Protein AF-A0A7S2Y7R2-F1 (afdb_monomer)

Mean predicted aligned error: 19.74 Å

Organism: NCBI:txid265537

pLDDT: mean 72.5, std 14.68, range [37.97, 91.88]

Radius of gyration: 36.8 Å; Cα contacts (8 Å, |Δi|>4): 109; chains: 1; bounding box: 57×81×105 Å

Secondary structure (DSSP, 8-state):
---------------------------HHHHHHHHHSS------HHHHHHHHSPSSHHHHHHHHHTT-----SSSB-TTS-B------EEEEEEEE-SSS-EEEEEEEEPP-

Solvent-accessible surface area (backbone atoms only — not comparable to full-atom values): 7217 Å² total; per-residue (Å²): 135,90,80,88,87,88,82,88,78,78,80,77,79,79,78,77,77,74,82,67,74,82,72,74,72,78,61,59,66,59,55,55,54,58,62,70,67,56,72,74,75,85,60,52,72,39,46,45,34,41,74,71,45,69,58,26,65,68,24,23,51,24,10,58,75,56,73,42,79,40,74,45,100,65,55,43,27,26,47,54,47,71,58,81,67,76,60,64,54,68,48,75,48,77,41,75,73,84,78,88,46,77,42,85,44,75,53,65,45,70,59,123

Foldseek 3Di:
DDDDDDDDDPPPPPPPPPPDPPPPPPPVVVVVVVVVPPPPPPDDPLRCLLPPNDQACSNLVSCVVVVHAQQDDDQAGSHRDGCPDFDWDKDWDFDDPVPRDTDIDIDTDGGD

Structure (mmCIF, N/CA/C/O backbone):
data_AF-A0A7S2Y7R2-F1
#
_entry.id   AF-A0A7S2Y7R2-F1
#
loop_
_atom_site.group_PDB
_atom_site.id
_atom_site.type_symbol
_atom_site.label_atom_id
_atom_site.label_alt_id
_atom_site.label_comp_id
_atom_site.label_asym_id
_atom_site.label_entity_id
_atom_site.label_seq_id
_atom_site.pdbx_PDB_ins_code
_atom_site.Cartn_x
_atom_site.Cartn_y
_atom_site.Cartn_z
_atom_site.occupancy
_atom_site.B_iso_or_equiv
_atom_site.auth_seq_id
_atom_site.auth_comp_id
_atom_site.auth_asym_id
_atom_site.auth_atom_id
_atom_site.pdbx_PDB_model_num
ATOM 1 N N . LEU A 1 1 ? 5.297 63.664 60.920 1.00 37.97 1 LEU A N 1
ATOM 2 C CA . LEU A 1 1 ? 4.066 63.026 61.440 1.00 37.97 1 LEU A CA 1
ATOM 3 C C . LEU A 1 1 ? 2.878 63.599 60.669 1.00 37.97 1 LEU A C 1
ATOM 5 O O . LEU A 1 1 ? 2.935 64.761 60.300 1.00 37.97 1 LEU A O 1
ATOM 9 N N . PHE A 1 2 ? 1.906 62.746 60.358 1.00 40.09 2 PHE A N 1
ATOM 10 C CA . PHE A 1 2 ? 0.931 62.813 59.260 1.00 40.09 2 PHE A CA 1
ATOM 11 C C . PHE A 1 2 ? 0.036 64.063 59.157 1.00 40.09 2 PHE A C 1
ATOM 13 O O . PHE A 1 2 ? -0.520 64.515 60.153 1.00 40.09 2 PHE A O 1
ATOM 20 N N . LEU A 1 3 ? -0.218 64.494 57.913 1.00 43.22 3 LEU A N 1
ATOM 21 C CA . LEU A 1 3 ? -1.457 65.156 57.489 1.00 43.22 3 LEU A CA 1
ATOM 22 C C . LEU A 1 3 ? -1.983 64.486 56.211 1.00 43.22 3 LEU A C 1
ATOM 24 O O . LEU A 1 3 ? -1.218 64.037 55.361 1.00 43.22 3 LEU A O 1
ATOM 28 N N . ALA A 1 4 ? -3.304 64.365 56.176 1.00 49.25 4 ALA A N 1
ATOM 29 C CA . ALA A 1 4 ? -4.123 63.494 55.347 1.00 49.25 4 ALA A CA 1
ATOM 30 C C . ALA A 1 4 ? -4.173 63.864 53.857 1.00 49.25 4 ALA A C 1
ATOM 32 O O . ALA A 1 4 ? -4.060 65.040 53.515 1.00 49.25 4 ALA A O 1
ATOM 33 N N . GLN A 1 5 ? -4.510 62.883 53.008 1.00 56.25 5 GLN A N 1
ATOM 34 C CA . GLN A 1 5 ? -5.571 63.052 52.007 1.00 56.25 5 GLN A CA 1
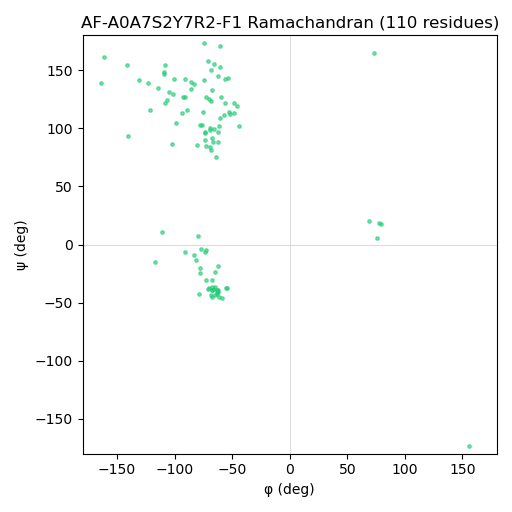ATOM 35 C C . GLN A 1 5 ? -6.049 61.719 51.413 1.00 56.25 5 GLN A C 1
ATOM 37 O O . GLN A 1 5 ? -5.288 60.788 51.168 1.00 56.25 5 GLN A O 1
ATOM 42 N N . SER A 1 6 ? -7.366 61.667 51.261 1.00 50.94 6 SER A N 1
ATOM 43 C CA . SER A 1 6 ? -8.229 60.537 50.950 1.00 50.94 6 SER A CA 1
ATOM 44 C C . SER A 1 6 ? -8.293 60.243 49.454 1.00 50.94 6 SER A C 1
ATOM 46 O O . SER A 1 6 ? -8.514 61.163 48.674 1.00 50.94 6 SER A O 1
ATOM 48 N N . VAL A 1 7 ? -8.258 58.966 49.058 1.00 57.41 7 VAL A N 1
ATOM 49 C CA . VAL A 1 7 ? -8.859 58.513 47.791 1.00 57.41 7 VAL A CA 1
ATOM 50 C C . VAL A 1 7 ? -9.528 57.159 48.026 1.00 57.41 7 VAL A C 1
ATOM 52 O O . VAL A 1 7 ? -8.903 56.105 47.956 1.00 57.41 7 VAL A O 1
ATOM 55 N N . ALA A 1 8 ? -10.822 57.196 48.335 1.00 51.03 8 ALA A N 1
ATOM 56 C CA . ALA A 1 8 ? -11.681 56.024 48.290 1.00 51.03 8 ALA A CA 1
ATOM 57 C C . ALA A 1 8 ? -12.037 55.752 46.822 1.00 51.03 8 ALA A C 1
ATOM 59 O O . ALA A 1 8 ? -12.871 56.442 46.243 1.00 51.03 8 ALA A O 1
ATOM 60 N N . THR A 1 9 ? -11.397 54.761 46.205 1.00 58.66 9 THR A N 1
ATOM 61 C CA . THR A 1 9 ? -11.850 54.189 44.929 1.00 58.66 9 THR A CA 1
ATOM 62 C C . THR A 1 9 ? -12.539 52.865 45.223 1.00 58.66 9 THR A C 1
ATOM 64 O O . THR A 1 9 ? -11.935 51.797 45.224 1.00 58.66 9 THR A O 1
ATOM 67 N N . VAL A 1 10 ? -13.837 52.942 45.515 1.00 55.34 10 VAL A N 1
ATOM 68 C CA . VAL A 1 10 ? -14.713 51.770 45.497 1.00 55.34 10 VAL A CA 1
ATOM 69 C C . VAL A 1 10 ? -14.941 51.436 44.025 1.00 55.34 10 VAL A C 1
ATOM 71 O O . VAL A 1 10 ? -15.769 52.058 43.364 1.00 55.34 10 VAL A O 1
ATOM 74 N N . MET A 1 11 ? -14.170 50.492 43.479 1.00 54.69 11 MET A N 1
ATOM 75 C CA . MET A 1 11 ? -14.541 49.857 42.217 1.00 54.69 11 MET A CA 1
ATOM 76 C C . MET A 1 11 ? -15.821 49.060 42.467 1.00 54.69 11 MET A C 1
ATOM 78 O O . MET A 1 11 ? -15.797 47.968 43.030 1.00 54.69 11 MET A O 1
ATOM 82 N N . GLY A 1 12 ? -16.954 49.654 42.094 1.00 50.00 12 GLY A N 1
ATOM 83 C CA . GLY A 1 12 ? -18.232 48.966 42.027 1.00 50.00 12 GLY A CA 1
ATOM 84 C C . GLY A 1 12 ? -18.125 47.822 41.027 1.00 50.00 12 GLY A C 1
ATOM 85 O O . GLY A 1 12 ? -18.030 48.045 39.823 1.00 50.00 12 GLY A O 1
ATOM 86 N N . VAL A 1 13 ? -18.123 46.592 41.535 1.00 58.09 13 VAL A N 1
ATOM 87 C CA . VAL A 1 13 ? -18.296 45.392 40.720 1.00 58.09 13 VAL A CA 1
ATOM 88 C C . VAL A 1 13 ? -19.743 45.404 40.239 1.00 58.09 13 VAL A C 1
ATOM 90 O O . VAL A 1 13 ? -20.658 45.045 40.978 1.00 58.09 13 VAL A O 1
ATOM 93 N N . VAL A 1 14 ? -19.971 45.863 39.010 1.00 58.91 14 VAL A N 1
AT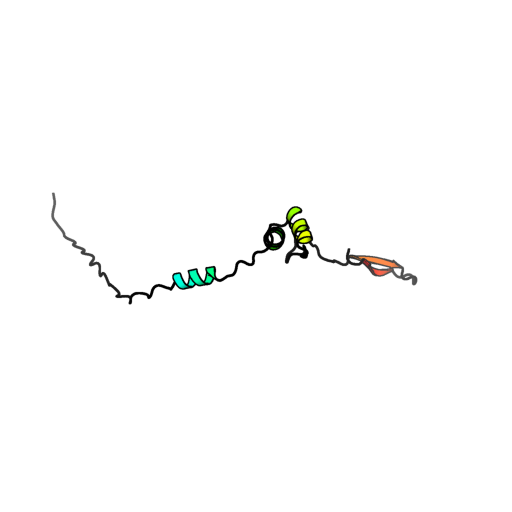OM 94 C CA . VAL A 1 14 ? -21.257 45.669 38.340 1.00 58.91 14 VAL A CA 1
ATOM 95 C C . VAL A 1 14 ? -21.305 44.196 37.938 1.00 58.91 14 VAL A C 1
ATOM 97 O O . VAL A 1 14 ? -20.807 43.805 36.887 1.00 58.91 14 VAL A O 1
ATOM 100 N N . ALA A 1 15 ? -21.824 43.350 38.826 1.00 55.09 15 ALA A N 1
ATOM 101 C CA . ALA A 1 15 ? -22.155 41.972 38.500 1.00 55.09 15 ALA A CA 1
ATOM 102 C C . ALA A 1 15 ? -23.412 41.989 37.620 1.00 55.09 15 ALA A C 1
ATOM 104 O O . ALA A 1 15 ? -24.535 41.887 38.108 1.00 55.09 15 ALA A O 1
ATOM 105 N N . SER A 1 16 ? -23.233 42.175 36.314 1.00 58.31 16 SER A N 1
ATOM 106 C CA . SER A 1 16 ? -24.275 41.918 35.326 1.00 58.31 16 SER A CA 1
ATOM 107 C C . SER A 1 16 ? -24.527 40.412 35.285 1.00 58.31 16 SER A C 1
ATOM 109 O O . SER A 1 16 ? -23.882 39.668 34.548 1.00 58.31 16 SER A O 1
ATOM 111 N N . THR A 1 17 ? -25.476 39.942 36.093 1.00 55.00 17 THR A N 1
ATOM 112 C CA . THR A 1 17 ? -26.072 38.619 35.919 1.00 55.00 17 THR A CA 1
ATOM 113 C C . THR A 1 17 ? -26.914 38.651 34.647 1.00 55.00 17 THR A C 1
ATOM 115 O O . THR A 1 17 ? -28.119 38.889 34.660 1.00 55.00 17 THR A O 1
ATOM 118 N N . VAL A 1 18 ? -26.260 38.440 33.504 1.00 52.84 18 VAL A N 1
ATOM 119 C CA . VAL A 1 18 ? -26.954 38.088 32.267 1.00 52.84 18 VAL A CA 1
ATOM 120 C C . VAL A 1 18 ? -27.644 36.758 32.547 1.00 52.84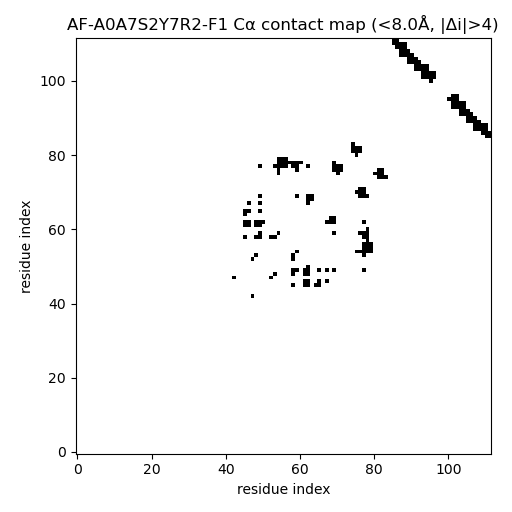 18 VAL A C 1
ATOM 122 O O . VAL A 1 18 ? -26.994 35.712 32.602 1.00 52.84 18 VAL A O 1
ATOM 125 N N . GLY A 1 19 ? -28.951 36.820 32.801 1.00 52.53 19 GLY A N 1
ATOM 126 C CA . GLY A 1 19 ? -29.824 35.661 32.897 1.00 52.53 19 GLY A CA 1
ATOM 127 C C . GLY A 1 19 ? -29.828 34.948 31.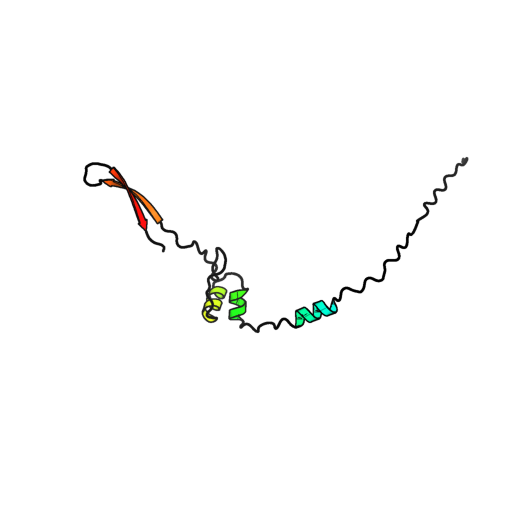555 1.00 52.53 19 GLY A C 1
ATOM 128 O O . GLY A 1 19 ? -30.627 35.260 30.678 1.00 52.53 19 GLY A O 1
ATOM 129 N N . HIS A 1 20 ? -28.887 34.028 31.379 1.00 52.25 20 HIS A N 1
ATOM 130 C CA . HIS A 1 20 ? -28.925 33.092 30.275 1.00 52.25 20 HIS A CA 1
ATOM 131 C C . HIS A 1 20 ? -30.119 32.165 30.529 1.00 52.25 20 HIS A C 1
ATOM 133 O O . HIS A 1 20 ? -30.265 31.684 31.660 1.00 52.25 20 HIS A O 1
ATOM 139 N N . PRO A 1 21 ? -30.987 31.906 29.534 1.00 64.50 21 PRO A N 1
ATOM 140 C CA . PRO A 1 21 ? -31.941 30.814 29.661 1.00 64.50 21 PRO A CA 1
ATOM 141 C C . PRO A 1 21 ? -31.151 29.540 29.991 1.00 64.50 21 PRO A C 1
ATOM 143 O O . PRO A 1 21 ? -30.027 29.396 29.493 1.00 64.50 21 PRO A O 1
ATOM 146 N N . PRO A 1 22 ? -31.682 28.636 30.836 1.00 58.81 22 PRO A N 1
ATOM 147 C CA . PRO A 1 22 ? -31.032 27.360 31.077 1.00 58.81 22 PRO A CA 1
ATOM 148 C C . PRO A 1 22 ? -30.785 26.725 29.713 1.00 58.81 22 PRO A C 1
ATOM 150 O O . PRO A 1 22 ? -31.724 26.448 28.966 1.00 58.81 22 PRO A O 1
ATOM 153 N N . ALA A 1 23 ? -29.510 26.582 29.353 1.00 58.22 23 ALA A N 1
ATOM 154 C CA . ALA A 1 23 ? -29.135 25.821 28.186 1.00 58.22 23 ALA A CA 1
ATOM 155 C C . ALA A 1 23 ? -29.714 24.428 28.420 1.00 58.22 23 ALA A C 1
ATOM 157 O O . ALA A 1 23 ? -29.313 23.743 29.363 1.00 58.22 23 ALA A O 1
ATOM 158 N N . HIS A 1 24 ? -30.715 24.055 27.621 1.00 57.31 24 HIS A N 1
ATOM 159 C CA . HIS A 1 24 ? -31.146 22.674 27.513 1.00 57.31 24 HIS A CA 1
ATOM 160 C C . HIS A 1 24 ? -29.874 21.868 27.298 1.00 57.31 24 HIS A C 1
ATOM 162 O O . HIS A 1 24 ? -29.167 22.098 26.314 1.00 57.31 24 HIS A O 1
ATOM 168 N N . ALA A 1 25 ? -29.531 21.047 28.292 1.00 57.78 25 ALA A N 1
ATOM 169 C CA . ALA A 1 25 ? -28.362 20.197 28.254 1.00 57.78 25 ALA A CA 1
ATOM 170 C C . ALA A 1 25 ? -28.337 19.533 26.879 1.00 57.78 25 ALA A C 1
ATOM 172 O O . ALA A 1 25 ? -29.308 18.879 26.495 1.00 57.78 25 ALA A O 1
ATOM 173 N N . LEU A 1 26 ? -27.268 19.789 26.117 1.00 54.47 26 LEU A N 1
ATOM 174 C CA . LEU A 1 26 ? -26.969 18.988 24.946 1.00 54.47 26 LEU A CA 1
ATOM 175 C C . LEU A 1 26 ? -27.079 17.540 25.404 1.00 54.47 26 LEU A C 1
ATOM 177 O O . LEU A 1 26 ? -26.437 17.153 26.380 1.00 54.47 26 LEU A O 1
ATOM 181 N N . ASP A 1 27 ? -27.955 16.815 24.732 1.00 57.00 27 ASP A N 1
ATOM 182 C CA . ASP A 1 27 ? -28.331 15.438 24.983 1.00 57.00 27 ASP A CA 1
ATOM 183 C C . ASP A 1 27 ? -27.110 14.526 24.760 1.00 57.00 27 ASP A C 1
ATOM 185 O O . ASP A 1 27 ? -26.935 13.886 23.721 1.00 57.00 27 ASP A O 1
ATOM 189 N N . MET A 1 28 ? -26.182 14.552 25.722 1.00 62.69 28 MET A N 1
ATOM 190 C CA . MET A 1 28 ? -25.013 13.675 25.760 1.00 62.69 28 MET A CA 1
ATOM 191 C C . MET A 1 28 ? -25.460 12.218 25.925 1.00 62.69 28 MET A C 1
ATOM 193 O O . MET A 1 28 ? -24.757 11.312 25.479 1.00 62.69 28 MET A O 1
ATOM 197 N N . ASP A 1 29 ? -26.657 11.998 26.476 1.00 60.16 29 ASP A N 1
ATOM 198 C CA . ASP A 1 29 ? -27.281 10.684 26.608 1.00 60.16 29 ASP A CA 1
ATOM 199 C C . ASP A 1 29 ? -27.730 10.139 25.237 1.00 60.16 29 ASP A C 1
ATOM 201 O O . ASP A 1 29 ? -27.516 8.961 24.939 1.00 60.16 29 ASP A O 1
ATOM 205 N N . ALA A 1 30 ? -28.255 10.978 24.336 1.00 60.88 30 ALA A N 1
ATOM 206 C CA . ALA A 1 30 ? -28.546 10.582 22.955 1.00 60.88 30 ALA A CA 1
ATOM 207 C C . ALA A 1 30 ? -27.279 10.283 22.139 1.00 60.88 30 ALA A C 1
ATOM 209 O O . ALA A 1 30 ? -27.273 9.330 21.353 1.00 60.88 30 ALA A O 1
ATOM 210 N N . PHE A 1 31 ? -26.186 11.025 22.352 1.00 59.28 31 PHE A N 1
ATOM 211 C CA . PHE A 1 31 ? -24.894 10.703 21.730 1.00 59.28 31 PHE A CA 1
ATOM 212 C C . PHE A 1 31 ? -24.299 9.392 22.261 1.00 59.28 31 PHE A C 1
ATOM 214 O O . PHE A 1 31 ? -23.758 8.608 21.477 1.00 59.28 31 PHE A O 1
ATOM 221 N N . ALA A 1 32 ? -24.423 9.117 23.563 1.00 62.12 32 ALA A N 1
ATOM 222 C CA . ALA A 1 32 ? -23.970 7.859 24.156 1.00 62.12 32 ALA A CA 1
ATOM 223 C C . ALA A 1 32 ? -24.746 6.654 23.592 1.00 62.12 32 ALA A C 1
ATOM 225 O O . ALA A 1 32 ? -24.152 5.632 23.242 1.00 62.12 32 ALA A O 1
ATOM 226 N N . ASN A 1 33 ? -26.062 6.797 23.409 1.00 59.75 33 ASN A N 1
ATOM 227 C CA . ASN A 1 33 ? -26.907 5.736 22.859 1.00 59.75 33 ASN A CA 1
ATOM 228 C C . ASN A 1 33 ? -26.707 5.517 21.347 1.00 59.75 33 ASN A C 1
ATOM 230 O O . ASN A 1 33 ? -26.798 4.382 20.871 1.00 59.75 33 ASN A O 1
ATOM 234 N N . GLN A 1 34 ? -26.363 6.560 20.581 1.00 59.31 34 GLN A N 1
ATOM 235 C CA . GLN A 1 34 ? -26.003 6.401 19.166 1.00 59.31 34 GLN A CA 1
ATOM 236 C C . GLN A 1 34 ? -24.683 5.648 18.964 1.00 59.31 34 GLN A C 1
ATOM 238 O O . GLN A 1 34 ? -24.556 4.912 17.990 1.00 59.31 34 GLN A O 1
ATOM 243 N N . GLN A 1 35 ? -23.724 5.756 19.886 1.00 55.78 35 GLN A N 1
ATOM 244 C CA . GLN A 1 35 ? -22.460 5.015 19.776 1.00 55.78 35 GLN A CA 1
ATOM 245 C C . GLN A 1 35 ? -22.591 3.536 20.179 1.00 55.78 35 GLN A C 1
ATOM 247 O O . GLN A 1 35 ? -21.836 2.700 19.681 1.00 55.78 35 GLN A O 1
ATOM 252 N N . LEU A 1 36 ? -23.577 3.190 21.015 1.00 54.66 36 LEU A N 1
ATOM 253 C CA . LEU A 1 36 ? -23.851 1.810 21.441 1.00 54.66 36 LEU A CA 1
ATOM 254 C C . LEU A 1 36 ? -24.599 0.969 20.392 1.00 54.66 36 LEU A C 1
ATOM 256 O O . LEU A 1 36 ? -24.556 -0.257 20.450 1.00 54.66 36 LEU A O 1
ATOM 260 N N . THR A 1 37 ? -25.273 1.602 19.427 1.00 53.38 37 THR A N 1
ATOM 261 C CA . THR A 1 37 ? -26.006 0.903 18.349 1.00 53.38 37 THR A CA 1
ATOM 262 C C . THR A 1 37 ? -25.163 0.650 17.101 1.00 53.38 37 THR A C 1
ATOM 264 O O . THR A 1 37 ? -25.585 -0.092 16.208 1.00 53.38 37 THR A O 1
ATOM 267 N N . THR A 1 38 ? -23.937 1.181 17.053 1.00 56.50 38 THR A N 1
ATOM 268 C CA . THR A 1 38 ? -22.914 0.731 16.108 1.00 56.50 38 THR A CA 1
ATOM 269 C C . THR A 1 38 ? -22.530 -0.689 16.482 1.00 56.50 38 THR A C 1
ATOM 271 O O . THR A 1 38 ? -21.639 -0.931 17.290 1.00 56.50 38 THR A O 1
ATOM 274 N N . THR A 1 39 ? -23.274 -1.632 15.913 1.00 54.94 39 THR A N 1
ATOM 275 C CA . THR A 1 39 ? -22.982 -3.059 15.901 1.00 54.94 39 THR A CA 1
ATOM 276 C C . THR A 1 39 ? -21.501 -3.197 15.578 1.00 54.94 39 THR A C 1
ATOM 278 O O . THR A 1 39 ? -21.096 -2.978 14.437 1.00 54.94 39 THR A O 1
ATOM 281 N N . ALA A 1 40 ? -20.677 -3.455 16.594 1.00 58.75 40 ALA A N 1
ATOM 282 C CA . ALA A 1 40 ? -19.279 -3.765 16.394 1.00 58.75 40 ALA A CA 1
ATOM 283 C C . ALA A 1 40 ? -19.288 -5.055 15.588 1.00 58.75 40 ALA A C 1
ATOM 285 O O . ALA A 1 40 ? -19.535 -6.127 16.139 1.00 58.75 40 ALA A O 1
ATOM 286 N N . THR A 1 41 ? -19.153 -4.939 14.267 1.00 61.47 41 THR A N 1
ATOM 287 C CA . THR A 1 41 ? -19.062 -6.089 13.382 1.00 61.47 41 THR A CA 1
ATOM 288 C C . THR A 1 41 ? -17.970 -6.959 13.972 1.00 61.47 41 THR A C 1
ATOM 290 O O . THR A 1 41 ? -16.821 -6.522 14.050 1.00 61.47 41 THR A O 1
ATOM 293 N N . THR A 1 42 ? -18.345 -8.130 14.488 1.00 67.62 42 THR A N 1
ATOM 294 C CA . THR A 1 42 ? -17.425 -9.066 15.130 1.00 67.62 42 THR A CA 1
ATOM 295 C C . THR A 1 42 ? -16.517 -9.616 14.044 1.00 67.62 42 THR A C 1
ATOM 297 O O . THR A 1 42 ? -16.779 -10.655 13.444 1.00 67.62 42 THR A O 1
ATOM 300 N N . MET A 1 43 ? -15.495 -8.844 13.712 1.00 73.75 43 MET A N 1
ATOM 301 C CA . MET A 1 43 ? -14.471 -9.216 12.760 1.00 73.75 43 MET A CA 1
ATOM 302 C C . MET A 1 43 ? -13.562 -10.240 13.419 1.00 73.75 43 MET A C 1
ATOM 304 O O . MET A 1 43 ? -13.272 -10.165 14.618 1.00 73.75 43 MET A O 1
ATOM 308 N N . SER A 1 44 ? -13.133 -11.224 12.633 1.00 85.81 44 SER A N 1
ATOM 309 C CA . SER A 1 44 ? -12.173 -12.206 13.126 1.00 85.81 44 SER A CA 1
ATOM 310 C C . SER A 1 44 ? -10.869 -11.500 13.532 1.00 85.81 44 SER A C 1
ATOM 312 O O . SER A 1 44 ? -10.545 -10.448 12.972 1.00 85.81 44 SER A O 1
ATOM 314 N N . PRO A 1 45 ? -10.087 -12.049 14.477 1.00 85.50 45 PRO A N 1
ATOM 315 C CA . PRO A 1 45 ? -8.822 -11.438 14.888 1.00 85.50 45 PRO A CA 1
ATOM 316 C C . PRO A 1 45 ? -7.874 -11.180 13.708 1.00 85.50 45 PRO A C 1
ATOM 318 O O . PRO A 1 45 ? -7.219 -10.141 13.660 1.00 85.50 45 PRO A O 1
ATOM 321 N N . ASP A 1 46 ? -7.848 -12.091 12.729 1.00 85.75 46 ASP A N 1
ATOM 322 C CA . ASP A 1 46 ? -7.037 -11.963 11.515 1.00 85.75 46 ASP A CA 1
ATOM 323 C C . ASP A 1 46 ? -7.554 -10.854 10.585 1.00 85.75 46 ASP A C 1
ATOM 325 O O . ASP A 1 46 ? -6.761 -10.110 10.008 1.00 85.75 46 ASP A O 1
ATOM 329 N N . GLU A 1 47 ? -8.873 -10.681 10.480 1.00 86.75 47 GLU A N 1
ATOM 330 C CA . GLU A 1 47 ? -9.479 -9.581 9.726 1.00 86.75 47 GLU A CA 1
ATOM 331 C C . GLU A 1 47 ? -9.229 -8.225 10.401 1.00 86.75 47 GLU A C 1
ATOM 333 O O . GLU A 1 47 ? -8.858 -7.259 9.728 1.00 86.75 47 GLU A O 1
ATOM 338 N N . ALA A 1 48 ? -9.368 -8.155 11.727 1.00 86.69 48 ALA A N 1
ATOM 339 C CA . ALA A 1 48 ? -9.076 -6.956 12.505 1.00 86.69 48 ALA A CA 1
ATOM 340 C C . ALA A 1 48 ? -7.598 -6.565 12.375 1.00 86.69 48 ALA A C 1
ATOM 342 O O . ALA A 1 48 ? -7.274 -5.402 12.116 1.00 86.69 48 ALA A O 1
ATOM 343 N N . LEU A 1 49 ? -6.697 -7.545 12.478 1.00 89.06 49 LEU A N 1
ATOM 344 C CA . LEU A 1 49 ? -5.267 -7.323 12.309 1.00 89.06 49 LEU A CA 1
ATOM 345 C C . LEU A 1 49 ? -4.946 -6.882 10.878 1.00 89.06 49 LEU A C 1
ATOM 347 O O . LEU A 1 49 ? -4.208 -5.918 10.686 1.00 89.06 49 LEU A O 1
ATOM 351 N N . CYS A 1 50 ? -5.543 -7.519 9.871 1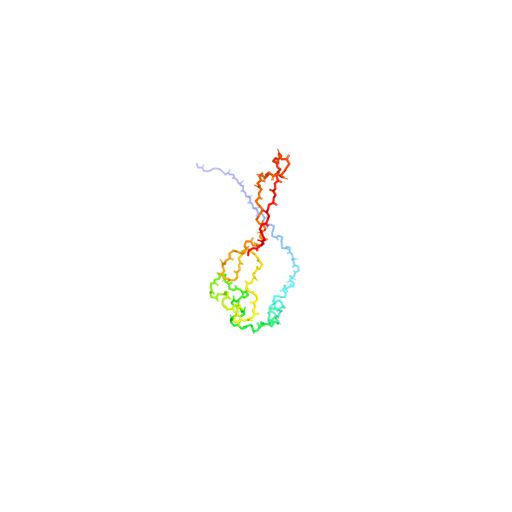.00 88.62 50 CYS A N 1
ATOM 352 C CA . CYS A 1 50 ? -5.340 -7.142 8.479 1.00 88.62 50 CYS A CA 1
ATOM 353 C C . CYS A 1 50 ? -5.818 -5.714 8.172 1.00 88.62 50 CYS A C 1
ATOM 355 O O . CYS A 1 50 ? -5.135 -4.977 7.455 1.00 88.62 50 CYS A O 1
ATOM 357 N N . ARG A 1 51 ? -6.963 -5.295 8.722 1.00 85.06 51 ARG A N 1
ATOM 358 C CA . ARG A 1 51 ? -7.549 -3.971 8.464 1.00 85.06 51 ARG A CA 1
ATOM 359 C C . ARG A 1 51 ? -6.879 -2.848 9.247 1.00 85.06 51 ARG A C 1
ATOM 361 O O . ARG A 1 51 ? -6.618 -1.794 8.674 1.00 85.06 51 ARG A O 1
ATOM 368 N N . PHE A 1 52 ? -6.582 -3.072 10.524 1.00 86.69 52 PHE A N 1
ATOM 369 C CA . PHE A 1 52 ? -6.180 -2.007 11.451 1.00 86.69 52 PHE A CA 1
ATOM 370 C C . PHE A 1 52 ? -4.760 -2.163 12.005 1.00 86.69 52 PHE A C 1
ATOM 372 O O . PHE A 1 52 ? -4.201 -1.208 12.539 1.00 86.69 52 PHE A O 1
ATOM 379 N N . GLY A 1 53 ? -4.147 -3.342 11.872 1.00 87.62 53 GLY A N 1
ATOM 380 C CA . GLY A 1 53 ? -2.788 -3.596 12.349 1.00 87.62 53 GLY A CA 1
ATOM 381 C C . GLY A 1 53 ? -1.734 -2.790 11.592 1.00 87.62 53 GLY A C 1
ATOM 382 O O . GLY A 1 53 ? -1.921 -2.419 10.431 1.00 87.62 53 GLY A O 1
ATOM 383 N N . GLN A 1 54 ? -0.585 -2.538 12.216 1.00 88.38 54 GLN A N 1
ATOM 384 C CA . GLN A 1 54 ? 0.542 -1.904 11.526 1.00 88.38 54 GLN A CA 1
ATOM 385 C C . GLN A 1 54 ? 1.137 -2.846 10.461 1.00 88.38 54 GLN A C 1
ATOM 387 O O . GLN A 1 54 ? 1.067 -4.068 10.632 1.00 88.38 54 GLN A O 1
ATOM 392 N N . PRO A 1 55 ? 1.708 -2.320 9.361 1.00 88.56 55 PRO A N 1
ATOM 393 C CA . PRO A 1 55 ? 2.372 -3.140 8.351 1.00 88.56 55 PRO A CA 1
ATOM 394 C C . PRO A 1 55 ? 3.474 -4.000 8.976 1.00 88.56 55 PRO A C 1
ATOM 396 O O . PRO A 1 55 ? 4.390 -3.483 9.612 1.00 88.56 55 PRO A O 1
ATOM 399 N N . SER A 1 56 ? 3.370 -5.318 8.828 1.00 89.19 56 SER A N 1
ATOM 400 C CA . SER A 1 56 ? 4.350 -6.268 9.353 1.00 89.19 56 SER A CA 1
ATOM 401 C C . SER A 1 56 ? 4.216 -7.617 8.639 1.00 89.19 56 SER A C 1
ATOM 403 O O . SER A 1 56 ? 3.152 -7.914 8.087 1.00 89.19 56 SER A O 1
ATOM 405 N N . PRO A 1 57 ? 5.232 -8.497 8.689 1.00 89.25 57 PRO A N 1
ATOM 406 C CA . PRO A 1 57 ? 5.112 -9.843 8.130 1.00 89.25 57 PRO A CA 1
ATOM 407 C C . PRO A 1 57 ? 3.915 -10.621 8.697 1.00 89.25 57 PRO A C 1
ATOM 409 O O . PRO A 1 57 ? 3.226 -11.321 7.956 1.00 89.25 57 PRO A O 1
ATOM 412 N N . ALA A 1 58 ? 3.630 -10.455 9.994 1.00 89.69 58 ALA A N 1
ATOM 413 C CA . ALA A 1 58 ? 2.503 -11.099 10.663 1.00 89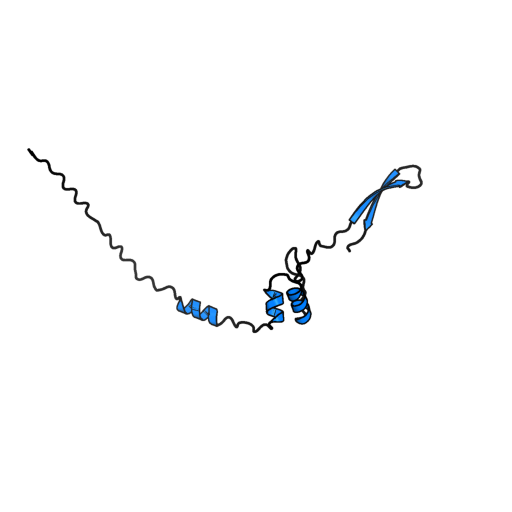.69 58 ALA A CA 1
ATOM 414 C C . ALA A 1 58 ? 1.153 -10.565 10.157 1.00 89.69 58 ALA A C 1
ATOM 416 O O . ALA A 1 58 ? 0.223 -11.341 9.943 1.00 89.69 58 ALA A O 1
ATOM 417 N N . THR A 1 59 ? 1.068 -9.259 9.902 1.00 89.75 59 THR A N 1
ATOM 418 C CA . THR A 1 59 ? -0.132 -8.592 9.384 1.00 89.75 59 THR A CA 1
ATOM 419 C C . THR A 1 59 ? -0.440 -9.029 7.956 1.00 89.75 59 THR A C 1
ATOM 421 O O . THR A 1 59 ? -1.576 -9.380 7.648 1.00 89.75 59 THR A O 1
ATOM 424 N N . GLY A 1 60 ? 0.571 -9.076 7.084 1.00 87.75 60 GLY A N 1
ATOM 425 C CA . GLY A 1 60 ? 0.389 -9.553 5.715 1.00 87.75 60 GLY A CA 1
ATOM 426 C C . GLY A 1 60 ? -0.035 -11.024 5.657 1.00 87.75 60 GLY A C 1
ATOM 427 O O . GLY A 1 60 ? -0.926 -11.379 4.888 1.00 87.75 60 GLY A O 1
ATOM 428 N N . GLN A 1 61 ? 0.519 -11.879 6.523 1.00 91.19 61 GLN A N 1
ATOM 429 C CA . GLN A 1 61 ? 0.058 -13.267 6.641 1.00 91.19 61 GLN A CA 1
ATOM 430 C C . GLN A 1 61 ? -1.373 -13.368 7.180 1.00 91.19 61 GLN A C 1
ATOM 432 O O . GLN A 1 61 ? -2.137 -14.197 6.692 1.00 91.19 61 GLN A O 1
ATOM 437 N N . ALA A 1 62 ? -1.755 -12.526 8.144 1.00 90.75 62 ALA A N 1
ATOM 438 C CA . ALA A 1 62 ? -3.129 -12.463 8.637 1.00 90.75 62 ALA A CA 1
ATOM 439 C C . ALA A 1 62 ? -4.111 -12.040 7.536 1.00 90.75 62 ALA A C 1
ATOM 441 O O . ALA A 1 62 ? -5.168 -12.649 7.408 1.00 90.75 62 ALA A O 1
ATOM 442 N N . CYS A 1 63 ? -3.732 -11.091 6.671 1.00 89.62 63 CYS A N 1
ATOM 443 C CA . CYS A 1 63 ? -4.523 -10.741 5.489 1.00 89.62 63 CYS A CA 1
ATOM 444 C C . CYS A 1 63 ? -4.741 -11.934 4.555 1.00 89.62 63 CYS A C 1
ATOM 446 O O . CYS A 1 63 ? -5.871 -12.185 4.146 1.00 89.62 63 CYS A O 1
ATOM 448 N N . LEU A 1 64 ? -3.688 -12.708 4.266 1.00 91.88 64 LEU A N 1
ATOM 449 C CA . LEU A 1 64 ? -3.808 -13.906 3.431 1.00 91.88 64 LEU A CA 1
ATOM 450 C C . LEU A 1 64 ? -4.715 -14.966 4.070 1.00 91.88 64 LEU A C 1
ATOM 452 O O . LEU A 1 64 ? -5.549 -15.542 3.376 1.00 91.88 64 LEU A O 1
ATOM 456 N N . ARG A 1 65 ? -4.593 -15.198 5.386 1.00 89.06 65 ARG A N 1
ATOM 457 C CA . ARG A 1 65 ? -5.468 -16.130 6.122 1.00 89.06 65 ARG A CA 1
ATOM 458 C C . ARG A 1 65 ? -6.923 -15.669 6.146 1.00 89.06 65 ARG A C 1
ATOM 460 O O . ARG A 1 65 ? -7.818 -16.497 6.027 1.00 89.06 65 ARG A O 1
ATOM 467 N N . ALA A 1 66 ? -7.150 -14.362 6.249 1.00 87.50 66 ALA A N 1
ATOM 468 C CA . ALA A 1 66 ? -8.475 -13.757 6.189 1.00 87.50 66 ALA A CA 1
ATOM 469 C C . ALA A 1 66 ? -9.043 -13.668 4.757 1.00 87.50 66 ALA A C 1
ATOM 471 O O . ALA A 1 66 ? -10.177 -13.230 4.587 1.00 87.50 66 ALA A O 1
ATOM 472 N N . GLY A 1 67 ? -8.282 -14.052 3.721 1.00 86.75 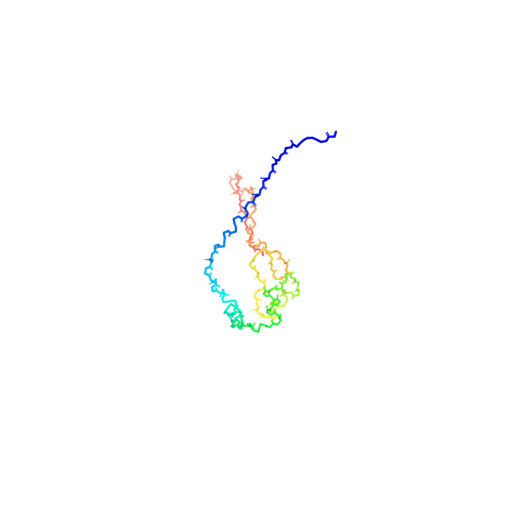67 GLY A N 1
ATOM 473 C CA . GLY A 1 67 ? -8.703 -13.942 2.319 1.00 86.75 67 GLY A CA 1
ATOM 474 C C . GLY A 1 67 ? -8.808 -12.499 1.810 1.00 86.75 67 GLY A C 1
ATOM 475 O O . GLY A 1 67 ? -9.499 -12.235 0.829 1.00 86.75 67 GLY A O 1
ATOM 476 N N . ILE A 1 68 ? -8.142 -11.554 2.476 1.00 87.12 68 ILE A N 1
ATOM 477 C CA . ILE A 1 68 ? -8.174 -10.123 2.163 1.00 87.12 68 ILE A CA 1
ATOM 478 C C . ILE A 1 68 ? -6.911 -9.756 1.384 1.00 87.12 68 ILE A C 1
ATOM 480 O O . ILE A 1 68 ? -5.815 -10.245 1.666 1.00 87.12 68 ILE A O 1
ATOM 484 N N . SER A 1 69 ? -7.052 -8.859 0.405 1.00 85.19 69 SER A N 1
ATOM 485 C CA . SER A 1 69 ? -5.900 -8.338 -0.329 1.00 85.19 69 SER A CA 1
ATOM 486 C C . SER A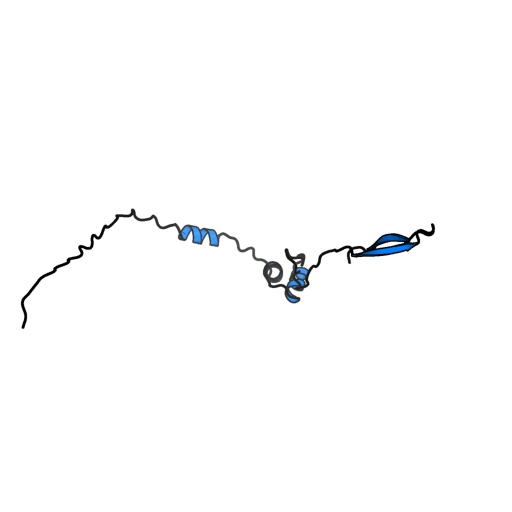 1 69 ? -4.921 -7.648 0.633 1.00 85.19 69 SER A C 1
ATOM 488 O O . SER A 1 69 ? -5.321 -6.731 1.351 1.00 85.19 69 SER A O 1
ATOM 490 N N . PRO A 1 70 ? -3.629 -8.022 0.632 1.00 84.81 70 PRO A N 1
ATOM 491 C CA . PRO A 1 70 ? -2.617 -7.352 1.441 1.00 84.81 70 PRO A CA 1
ATOM 492 C C . PRO A 1 70 ? -2.251 -5.966 0.888 1.00 84.81 70 PRO A C 1
ATOM 494 O O . PRO A 1 70 ? -1.474 -5.249 1.517 1.00 84.81 70 PRO A O 1
ATOM 497 N N . LYS A 1 71 ? -2.780 -5.560 -0.277 1.00 83.50 71 LYS A N 1
ATOM 498 C CA . LYS A 1 71 ? -2.582 -4.203 -0.799 1.00 83.50 71 LYS A CA 1
ATOM 499 C C . LYS A 1 71 ? -3.347 -3.199 0.057 1.00 83.50 71 LYS A C 1
ATOM 501 O O . LYS A 1 71 ? -4.558 -3.311 0.233 1.00 83.50 71 LYS A O 1
ATOM 506 N N . ARG A 1 72 ? -2.633 -2.192 0.558 1.00 80.12 72 ARG A N 1
ATOM 507 C CA . ARG A 1 72 ? -3.202 -1.070 1.310 1.00 80.12 72 ARG A CA 1
ATOM 508 C C . ARG A 1 72 ? -3.155 0.201 0.474 1.00 80.12 72 ARG A C 1
ATOM 510 O O . ARG A 1 72 ? -2.317 0.340 -0.410 1.00 80.12 72 ARG A O 1
ATOM 517 N N . ALA A 1 73 ? -4.061 1.130 0.768 1.00 73.31 73 ALA A N 1
ATOM 518 C CA . ALA A 1 73 ? -4.023 2.465 0.188 1.00 73.31 73 ALA A CA 1
ATOM 519 C C . ALA A 1 73 ? -2.817 3.221 0.769 1.00 73.31 73 ALA A C 1
ATOM 521 O O . ALA A 1 73 ? -2.849 3.680 1.908 1.00 73.31 73 ALA A O 1
ATOM 522 N N . GLY A 1 74 ? -1.725 3.283 0.010 1.00 76.06 74 GLY A N 1
ATOM 523 C CA . GLY A 1 74 ? -0.482 3.919 0.426 1.00 76.06 74 GLY A CA 1
ATOM 524 C C . GLY A 1 74 ? 0.720 3.358 -0.321 1.00 76.06 74 GLY A C 1
ATOM 525 O O . GLY A 1 74 ? 0.578 2.557 -1.240 1.00 76.06 74 GLY A O 1
ATOM 526 N N . SER A 1 75 ? 1.915 3.782 0.083 1.00 73.75 75 SER A N 1
ATOM 527 C CA . SER A 1 75 ? 3.157 3.268 -0.492 1.00 73.75 75 SER A CA 1
ATOM 528 C C . SER A 1 75 ? 3.587 1.931 0.102 1.00 73.75 75 SER A C 1
ATOM 530 O O . SER A 1 75 ? 4.468 1.312 -0.473 1.00 73.75 75 SER A O 1
ATOM 532 N N . LEU A 1 76 ? 3.011 1.476 1.225 1.00 82.75 76 LEU A N 1
ATOM 533 C CA . LEU A 1 76 ? 3.357 0.202 1.864 1.00 82.75 76 LEU A CA 1
ATOM 534 C C . LEU A 1 76 ? 2.196 -0.796 1.822 1.00 82.75 76 LEU A C 1
ATOM 536 O O . LEU A 1 76 ? 1.066 -0.456 2.170 1.00 82.75 76 LEU A O 1
ATOM 540 N N . ASP A 1 77 ? 2.498 -2.040 1.461 1.00 84.56 77 ASP A N 1
ATOM 541 C CA . ASP A 1 77 ? 1.583 -3.172 1.588 1.00 84.56 77 ASP A CA 1
ATOM 542 C C . ASP A 1 77 ? 1.447 -3.637 3.056 1.00 84.56 77 ASP A C 1
ATOM 544 O O . ASP A 1 77 ? 2.145 -3.172 3.962 1.00 84.56 77 ASP A O 1
ATOM 548 N N . ALA A 1 78 ? 0.540 -4.579 3.322 1.00 85.44 78 ALA A N 1
ATOM 549 C CA . ALA A 1 78 ? 0.328 -5.145 4.654 1.00 85.44 78 ALA A CA 1
ATOM 550 C C . ALA A 1 78 ? 1.561 -5.888 5.209 1.00 85.44 78 ALA A C 1
ATOM 552 O O . ALA A 1 78 ? 1.650 -6.068 6.423 1.00 85.44 78 ALA A O 1
ATOM 553 N N . PHE A 1 79 ? 2.518 -6.277 4.356 1.00 87.12 79 PHE A N 1
ATOM 554 C CA . PHE A 1 79 ? 3.794 -6.877 4.758 1.00 87.12 79 PHE A CA 1
ATOM 555 C C . PHE A 1 79 ? 4.849 -5.834 5.153 1.00 87.12 79 PHE A C 1
ATOM 557 O O . PHE A 1 79 ? 5.901 -6.209 5.671 1.00 87.12 79 PHE A O 1
ATOM 564 N N . GLY A 1 80 ? 4.590 -4.544 4.922 1.00 83.12 80 GLY A N 1
ATOM 565 C CA . GLY A 1 80 ? 5.567 -3.473 5.105 1.00 83.12 80 GLY A CA 1
ATOM 566 C C . GLY A 1 80 ? 6.557 -3.349 3.944 1.00 83.12 80 GLY A C 1
ATOM 567 O O . GLY A 1 80 ? 7.609 -2.728 4.096 1.00 83.12 80 GLY A O 1
ATOM 568 N N . LYS A 1 81 ? 6.255 -3.928 2.780 1.00 81.62 81 LYS A N 1
ATOM 569 C CA . LYS A 1 81 ? 7.009 -3.694 1.548 1.00 81.62 81 LYS A CA 1
ATOM 570 C C . LYS A 1 81 ? 6.473 -2.458 0.855 1.00 81.62 81 LYS A C 1
ATOM 572 O O . LYS A 1 81 ? 5.268 -2.239 0.788 1.00 81.62 81 LYS A O 1
ATOM 577 N N . VAL A 1 82 ? 7.388 -1.664 0.310 1.00 80.50 82 VAL A N 1
ATOM 578 C CA . VAL A 1 82 ? 7.016 -0.494 -0.478 1.00 80.50 82 VAL A CA 1
ATOM 579 C C . VAL A 1 82 ? 6.526 -0.960 -1.848 1.00 80.50 82 VAL A C 1
ATOM 581 O O . VAL A 1 82 ? 7.324 -1.489 -2.625 1.00 80.50 82 VAL A O 1
ATOM 584 N N . ASP A 1 83 ? 5.248 -0.746 -2.146 1.00 71.94 83 ASP A N 1
ATOM 585 C CA . ASP A 1 83 ? 4.707 -0.896 -3.490 1.00 71.94 83 ASP A CA 1
ATOM 586 C C . ASP A 1 83 ? 5.196 0.301 -4.310 1.00 71.94 83 ASP A C 1
ATOM 588 O O . ASP A 1 83 ? 4.677 1.416 -4.228 1.00 71.94 83 ASP A O 1
ATOM 592 N N . ARG A 1 84 ? 6.298 0.096 -5.038 1.00 66.81 84 ARG A N 1
ATOM 593 C CA . ARG A 1 84 ? 6.834 1.123 -5.935 1.00 66.81 84 ARG A CA 1
ATOM 594 C C . ARG A 1 84 ? 5.968 1.264 -7.184 1.00 66.81 84 ARG A C 1
ATOM 596 O O . ARG A 1 84 ? 6.209 2.193 -7.927 1.00 66.81 84 ARG A O 1
ATOM 603 N N . GLY A 1 85 ? 4.959 0.423 -7.399 1.00 65.81 85 GLY A N 1
ATOM 604 C CA . GLY A 1 85 ? 4.171 0.437 -8.621 1.00 65.81 85 GLY A CA 1
ATOM 605 C C . GLY A 1 85 ? 4.919 -0.136 -9.826 1.00 65.81 85 GLY A C 1
ATOM 606 O O . GLY A 1 85 ? 6.142 -0.310 -9.836 1.00 65.81 85 GLY A O 1
ATOM 607 N N . ASP A 1 86 ? 4.137 -0.422 -10.860 1.00 66.31 86 ASP A N 1
ATOM 608 C CA . ASP A 1 86 ? 4.578 -1.004 -12.122 1.00 66.31 86 ASP A CA 1
ATOM 609 C C . ASP A 1 86 ? 5.174 0.073 -13.035 1.00 66.31 86 ASP A C 1
ATOM 611 O O . ASP A 1 86 ? 4.495 0.670 -13.871 1.00 66.31 86 ASP A O 1
ATOM 615 N N . PHE A 1 87 ? 6.468 0.357 -12.871 1.00 68.50 87 PHE A N 1
ATOM 616 C CA . PHE A 1 87 ? 7.172 1.277 -13.764 1.00 68.50 87 PHE A CA 1
ATOM 617 C C . PHE A 1 87 ? 7.813 0.549 -14.943 1.00 68.50 87 PHE A C 1
ATOM 619 O O . PHE A 1 87 ? 8.643 -0.346 -14.768 1.00 68.50 87 PHE A O 1
ATOM 626 N N . VAL A 1 88 ? 7.508 1.028 -16.148 1.00 77.25 88 VAL A N 1
ATOM 627 C CA . VAL A 1 88 ? 8.212 0.654 -17.377 1.00 77.25 88 VAL A CA 1
ATOM 628 C C . VAL A 1 88 ? 9.595 1.307 -17.368 1.00 77.25 88 VAL A C 1
ATOM 630 O O . VAL A 1 88 ? 9.723 2.520 -17.184 1.00 77.25 88 VAL A O 1
ATOM 633 N N . ARG A 1 89 ? 10.655 0.519 -17.566 1.00 77.00 89 ARG A N 1
ATOM 634 C CA . ARG A 1 89 ? 12.028 1.042 -17.628 1.00 77.00 89 ARG A CA 1
ATOM 635 C C . ARG A 1 89 ? 12.446 1.204 -19.081 1.00 77.00 89 ARG A C 1
ATOM 637 O O . ARG A 1 89 ? 12.780 0.227 -19.740 1.00 77.00 89 ARG A O 1
ATOM 644 N N . CYS A 1 90 ? 12.471 2.442 -19.565 1.00 86.94 90 CYS A N 1
ATOM 645 C CA . CYS A 1 90 ? 12.943 2.750 -20.912 1.00 86.94 90 CYS A CA 1
ATOM 646 C C . CYS A 1 90 ? 14.432 3.113 -20.917 1.00 86.94 90 CYS A C 1
ATOM 648 O O . CYS A 1 90 ? 14.872 4.001 -20.187 1.00 86.94 90 CYS A O 1
ATOM 650 N N . LYS A 1 91 ? 15.210 2.440 -21.765 1.00 87.19 91 LYS A N 1
ATOM 651 C CA . LYS A 1 91 ? 16.598 2.779 -22.086 1.00 87.19 91 LYS A CA 1
ATOM 652 C C . LYS A 1 91 ? 16.649 3.420 -23.465 1.00 87.19 91 LYS A C 1
ATOM 654 O O . LYS A 1 91 ? 16.100 2.885 -24.423 1.00 87.19 91 LYS A O 1
ATOM 659 N N . GLN A 1 92 ? 17.332 4.554 -23.554 1.00 90.06 92 GLN A N 1
ATOM 660 C CA . GLN A 1 92 ? 17.602 5.234 -24.817 1.00 90.06 92 GLN A CA 1
ATOM 661 C C . GLN A 1 92 ? 19.040 4.938 -25.236 1.00 90.06 92 GLN A C 1
ATOM 663 O O . GLN A 1 92 ? 19.955 5.097 -24.430 1.00 90.06 92 GLN A O 1
ATOM 668 N N . PHE A 1 93 ? 19.241 4.509 -26.476 1.00 87.31 93 PHE A N 1
ATOM 669 C CA . PHE A 1 93 ? 20.563 4.279 -27.053 1.00 87.31 93 PHE A CA 1
ATOM 670 C C . PHE A 1 93 ? 20.588 4.733 -28.511 1.00 87.31 93 PHE A C 1
ATOM 672 O O . PHE A 1 93 ? 19.551 4.797 -29.165 1.00 87.31 93 PHE A O 1
ATOM 679 N N . TYR A 1 94 ? 21.770 5.076 -29.014 1.00 86.50 94 TYR A N 1
ATOM 680 C CA . TYR A 1 94 ? 21.956 5.398 -30.425 1.00 86.50 94 TYR A CA 1
ATOM 681 C C . TYR A 1 94 ? 22.381 4.128 -31.153 1.00 86.50 94 TYR A C 1
ATOM 683 O O . TYR A 1 94 ? 23.444 3.581 -30.865 1.00 86.50 94 TYR A O 1
ATOM 691 N N . GLY A 1 95 ? 21.516 3.635 -32.034 1.00 83.44 95 GLY A N 1
ATOM 692 C CA . GLY A 1 95 ? 21.773 2.464 -32.866 1.00 83.44 95 GLY A CA 1
ATOM 693 C C . GLY A 1 95 ? 21.969 2.877 -34.319 1.00 83.44 95 GLY A C 1
ATOM 694 O O . GLY A 1 95 ? 21.351 3.841 -34.775 1.00 83.44 95 GLY A O 1
ATOM 695 N N . ASP A 1 96 ? 22.825 2.156 -35.039 1.00 82.00 96 ASP A N 1
ATOM 696 C CA . ASP A 1 96 ? 22.909 2.283 -36.493 1.00 82.00 96 ASP A CA 1
ATOM 697 C C . ASP A 1 96 ? 21.613 1.730 -37.104 1.00 82.00 96 ASP A C 1
ATOM 699 O O . ASP A 1 96 ? 21.219 0.590 -36.844 1.00 82.00 96 ASP A O 1
ATOM 703 N N . ASN A 1 97 ? 20.922 2.554 -37.888 1.00 78.44 97 ASN A N 1
ATOM 704 C CA . ASN A 1 97 ? 19.681 2.191 -38.569 1.00 78.44 97 ASN A CA 1
ATOM 705 C C . ASN A 1 97 ? 19.919 1.376 -39.861 1.00 78.44 97 ASN A C 1
ATOM 707 O O . ASN A 1 97 ? 18.983 1.148 -40.630 1.00 78.44 97 ASN A O 1
ATOM 711 N N . GLY A 1 98 ? 21.164 0.963 -40.132 1.00 78.25 98 GLY A N 1
ATOM 712 C CA . GLY A 1 98 ? 21.547 0.208 -41.327 1.00 78.25 98 GLY A CA 1
ATOM 713 C C . GLY A 1 98 ? 21.623 1.067 -42.592 1.00 78.25 98 GLY A C 1
ATOM 714 O O . GLY A 1 98 ? 21.835 0.537 -43.682 1.00 78.25 98 GLY A O 1
ATOM 715 N N . LYS A 1 99 ? 21.454 2.390 -42.463 1.00 78.88 99 LYS A N 1
ATOM 716 C CA . LYS A 1 99 ? 21.597 3.381 -43.542 1.00 78.88 99 LYS A CA 1
ATOM 717 C C . LYS A 1 99 ? 22.820 4.284 -43.340 1.00 78.88 99 LYS A C 1
ATOM 719 O O . LYS A 1 99 ? 22.955 5.285 -44.039 1.00 78.88 99 LYS A O 1
ATOM 724 N N . GLY A 1 100 ? 23.698 3.940 -42.393 1.00 82.38 100 GLY A N 1
ATOM 725 C CA . GLY A 1 100 ? 24.887 4.722 -42.052 1.00 82.38 100 GLY A CA 1
ATOM 726 C C . GLY A 1 100 ? 24.587 5.955 -41.197 1.00 82.38 100 GLY A C 1
ATOM 727 O O . GLY A 1 100 ? 25.412 6.866 -41.138 1.00 82.38 100 GLY A O 1
ATOM 728 N N . ALA A 1 101 ? 23.419 6.006 -40.549 1.00 78.81 101 ALA A N 1
ATOM 729 C CA . ALA A 1 101 ? 23.037 7.080 -39.643 1.00 78.81 101 ALA A CA 1
ATOM 730 C C . ALA A 1 101 ? 22.693 6.520 -38.257 1.00 78.81 101 ALA A C 1
ATOM 732 O O . ALA A 1 101 ? 22.040 5.487 -38.114 1.00 78.81 101 ALA A O 1
ATOM 733 N N . TYR A 1 102 ? 23.128 7.228 -37.217 1.00 82.06 102 TYR A N 1
ATOM 734 C CA . TYR A 1 102 ? 22.819 6.869 -35.837 1.00 82.06 102 TYR A CA 1
ATOM 735 C C . TYR A 1 102 ? 21.514 7.534 -35.416 1.00 82.06 102 TYR A C 1
ATOM 737 O O . TYR A 1 102 ? 21.430 8.760 -35.333 1.00 82.06 102 TYR A O 1
ATOM 745 N N . GLU A 1 103 ? 20.502 6.725 -35.121 1.00 85.69 103 GLU A N 1
ATOM 746 C CA . GLU A 1 103 ? 19.210 7.200 -34.635 1.00 85.69 103 GLU A CA 1
ATOM 747 C C . GLU A 1 103 ? 19.012 6.847 -33.163 1.00 85.69 103 GLU A C 1
ATOM 749 O O . GLU A 1 103 ? 19.499 5.832 -32.657 1.00 85.69 103 GLU A O 1
ATOM 754 N N . LYS A 1 104 ? 18.277 7.709 -32.457 1.00 87.19 104 LYS A N 1
ATOM 755 C CA . LYS A 1 104 ? 17.941 7.509 -31.051 1.00 87.19 104 LYS A CA 1
ATOM 756 C C . LYS A 1 104 ? 16.830 6.466 -30.934 1.00 87.19 104 LYS A C 1
ATOM 758 O O . LYS A 1 104 ? 15.656 6.772 -31.127 1.00 87.19 104 LYS A O 1
ATOM 763 N N . MET A 1 105 ? 17.195 5.249 -30.562 1.00 83.88 105 MET A N 1
ATOM 764 C CA . MET A 1 105 ? 16.268 4.160 -30.276 1.00 83.88 105 MET A CA 1
ATOM 765 C C . MET A 1 105 ? 15.895 4.161 -28.792 1.00 83.88 105 MET A C 1
ATOM 767 O O . MET A 1 105 ? 16.715 4.457 -27.921 1.00 83.88 105 MET A O 1
ATOM 771 N N . THR A 1 106 ? 14.634 3.847 -28.495 1.00 88.31 106 THR A N 1
ATOM 772 C CA . THR A 1 106 ? 14.142 3.691 -27.122 1.00 88.31 106 THR A CA 1
ATOM 773 C C . THR A 1 106 ? 13.588 2.284 -26.965 1.00 88.31 106 THR A C 1
ATOM 775 O O . THR A 1 106 ? 12.596 1.947 -27.604 1.00 88.31 106 THR A O 1
ATOM 778 N N . THR A 1 107 ? 14.208 1.480 -26.103 1.00 86.88 107 THR A N 1
ATOM 779 C CA . THR A 1 107 ? 13.695 0.158 -25.727 1.00 86.88 107 THR A CA 1
ATOM 780 C C . THR A 1 107 ? 13.148 0.233 -24.317 1.00 86.88 107 THR A C 1
ATOM 782 O O . THR A 1 107 ? 13.853 0.642 -23.395 1.00 86.88 107 THR A O 1
ATOM 785 N N . CYS A 1 108 ? 11.889 -0.150 -24.154 1.00 85.81 108 CYS A N 1
ATOM 786 C CA . CYS A 1 108 ? 11.204 -0.166 -22.874 1.00 85.81 108 CYS A CA 1
ATOM 787 C C . CYS A 1 108 ? 10.995 -1.610 -22.419 1.00 85.81 108 CYS A C 1
ATOM 789 O O . CYS A 1 108 ? 10.358 -2.386 -23.126 1.00 85.81 108 CYS A O 1
ATOM 791 N N . ASP A 1 109 ? 11.515 -1.949 -21.239 1.00 78.12 109 ASP A N 1
ATOM 792 C CA . ASP A 1 109 ? 11.218 -3.214 -20.570 1.00 78.12 109 ASP A CA 1
ATOM 793 C C . ASP A 1 109 ? 9.927 -3.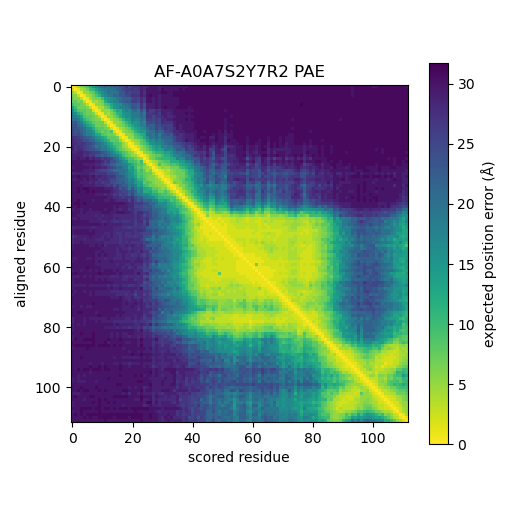053 -19.755 1.00 78.12 109 ASP A C 1
ATOM 795 O O . ASP A 1 109 ? 9.755 -2.048 -19.052 1.00 78.12 109 ASP A O 1
ATOM 799 N N . GLY A 1 110 ? 9.023 -4.031 -19.877 1.00 64.06 110 GLY A N 1
ATOM 800 C CA . GLY A 1 110 ? 7.718 -4.039 -19.211 1.00 64.06 110 GLY A CA 1
ATOM 801 C C . GLY A 1 110 ? 7.793 -4.008 -17.675 1.00 64.06 110 GLY A C 1
ATOM 802 O O . GLY A 1 110 ? 8.879 -4.136 -17.099 1.00 64.06 110 GLY A O 1
ATOM 803 N N . PRO A 1 111 ? 6.642 -3.817 -17.005 1.00 63.28 111 PRO A N 1
ATOM 804 C CA . PRO A 1 111 ? 6.582 -3.793 -15.547 1.00 63.28 111 PRO A CA 1
ATOM 805 C C . PRO A 1 111 ? 7.021 -5.140 -14.945 1.00 63.28 111 PRO A C 1
ATOM 807 O O . PRO A 1 111 ? 6.832 -6.187 -15.566 1.00 63.28 111 PRO A O 1
ATOM 810 N N . ARG A 1 112 ? 7.683 -5.089 -13.781 1.00 57.59 112 ARG A N 1
ATOM 811 C CA . ARG A 1 112 ? 8.286 -6.243 -13.093 1.00 57.59 112 ARG A CA 1
ATOM 812 C C . ARG A 1 112 ? 7.388 -6.803 -12.010 1.00 57.59 112 ARG A C 1
ATOM 814 O O . ARG A 1 112 ? 6.999 -5.986 -11.154 1.00 57.59 112 ARG A O 1
#

Nearest PDB structures (foldseek):
  5m3h-assembly1_C  TM=3.244E-01  e=3.480E+00  Influenza A virus
  8r65-assembly1_C  TM=3.037E-01  e=8.079E+00  Influenza A virus (A/Brevig Mission/1/1918(H1N1))

Sequence (112 aa):
LFLAQSVATVMGVVASTVGHPPAHALDMDAFANQQLTTTATTMSPDEALCRFGQPSPATGQACLRAGISPKRAGSLDAFGKVDRGDFVRCKQFYGDNGKGAYEKMTTCDGPR